Protein AF-A0AAN5I7K5-F1 (afdb_monomer_lite)

pLDDT: mean 78.21, std 16.62, range [41.91, 95.44]

Foldseek 3Di:
DDDPDDDDDDDDDPPDDDPPVPPLVVQQDEDPQFDDWDDDPPGTGGDHLVVCVVVDVVSVCVPPNPDPPD

InterPro domains:
  IPR000210 BTB/POZ domain [PF00651] (29-69)
  IPR000210 BTB/POZ domain [PS50097] (34-70)
  IPR011333 SKP1/BTB/POZ domain superfamily [G3DSA:3.30.710.10] (13-70)
  IPR011333 SKP1/BTB/POZ domain superfamily [SSF54695] (24-69)

Structure (mmCIF, N/CA/C/O backbone):
data_AF-A0AAN5I7K5-F1
#
_entry.id   AF-A0AAN5I7K5-F1
#
loop_
_atom_site.group_PDB
_atom_site.id
_atom_site.type_symbol
_atom_site.label_atom_id
_atom_site.label_alt_id
_atom_site.label_comp_id
_atom_site.label_asym_id
_atom_site.label_entity_id
_atom_site.label_seq_id
_atom_site.pdbx_PDB_ins_code
_atom_site.Cartn_x
_atom_site.Cartn_y
_atom_site.Cartn_z
_atom_site.occupancy
_atom_site.B_iso_or_equiv
_atom_site.auth_seq_id
_atom_site.auth_comp_id
_atom_site.auth_asym_id
_atom_site.auth_atom_id
_atom_site.pdbx_PDB_model_num
ATOM 1 N N . ILE A 1 1 ? 9.802 -40.781 14.486 1.00 47.06 1 ILE A N 1
ATOM 2 C CA . ILE A 1 1 ? 10.668 -39.584 14.380 1.00 47.06 1 ILE A CA 1
ATOM 3 C C . ILE A 1 1 ? 9.791 -38.414 14.791 1.00 47.06 1 ILE A C 1
ATOM 5 O O . ILE A 1 1 ? 8.701 -38.283 14.255 1.00 47.06 1 ILE A O 1
ATOM 9 N N . ILE A 1 2 ? 10.180 -37.738 15.868 1.00 55.69 2 ILE A N 1
ATOM 10 C CA . ILE A 1 2 ? 9.409 -36.753 16.640 1.00 55.69 2 ILE A CA 1
ATOM 11 C C . ILE A 1 2 ? 10.091 -35.397 16.383 1.00 55.69 2 ILE A C 1
ATOM 13 O O . ILE A 1 2 ? 11.319 -35.384 16.319 1.00 55.69 2 ILE A O 1
ATOM 17 N N . ASN A 1 3 ? 9.318 -34.307 16.286 1.00 57.53 3 ASN A N 1
ATOM 18 C CA . ASN A 1 3 ? 9.741 -32.897 16.136 1.00 57.53 3 ASN A CA 1
ATOM 19 C C . ASN A 1 3 ? 10.048 -32.413 14.706 1.00 57.53 3 ASN A C 1
ATOM 21 O O . ASN A 1 3 ? 11.200 -32.171 14.361 1.00 57.53 3 ASN A O 1
ATOM 25 N N . ASP A 1 4 ? 8.999 -32.191 13.910 1.00 70.44 4 ASP A N 1
ATOM 26 C CA . ASP A 1 4 ? 9.087 -31.524 12.602 1.00 70.44 4 ASP A CA 1
ATOM 27 C C . ASP A 1 4 ? 8.807 -30.014 12.729 1.00 70.44 4 ASP A C 1
ATOM 29 O O . ASP A 1 4 ? 7.806 -29.497 12.236 1.00 70.44 4 ASP A O 1
ATOM 33 N N . THR A 1 5 ? 9.655 -29.302 13.477 1.00 67.31 5 THR A N 1
ATOM 34 C CA . THR A 1 5 ? 9.565 -27.838 13.585 1.00 67.31 5 THR A CA 1
ATOM 35 C C . THR A 1 5 ? 10.718 -27.208 12.823 1.00 67.31 5 THR A C 1
ATOM 37 O O . THR A 1 5 ? 11.873 -27.299 13.237 1.00 67.31 5 THR A O 1
ATOM 40 N N . PHE A 1 6 ? 10.392 -26.542 11.716 1.00 68.69 6 PHE A N 1
ATOM 41 C CA . PHE A 1 6 ? 11.334 -25.750 10.937 1.00 68.69 6 PHE A CA 1
ATOM 42 C C . PHE A 1 6 ? 11.231 -24.279 11.346 1.00 68.69 6 PHE A C 1
ATOM 44 O O . PHE A 1 6 ? 10.235 -23.611 11.066 1.00 68.69 6 PHE A O 1
ATOM 51 N N . THR A 1 7 ? 12.260 -23.778 12.025 1.00 52.34 7 THR A N 1
ATOM 52 C CA . THR A 1 7 ? 12.357 -22.371 12.429 1.00 52.34 7 THR A CA 1
ATOM 53 C C . THR A 1 7 ? 13.314 -21.656 11.491 1.00 52.34 7 THR A C 1
ATOM 55 O O . THR A 1 7 ? 14.480 -22.037 11.389 1.00 52.34 7 THR A O 1
ATOM 58 N N . VAL A 1 8 ? 12.835 -20.605 10.825 1.00 56.09 8 VAL A N 1
ATOM 59 C CA . VAL A 1 8 ? 13.685 -19.714 10.030 1.00 56.09 8 VAL A CA 1
ATOM 60 C C . VAL A 1 8 ? 13.865 -18.411 10.782 1.00 56.09 8 VAL A C 1
ATOM 62 O O . VAL A 1 8 ? 12.895 -17.722 11.089 1.00 56.09 8 VAL A O 1
ATOM 65 N N . GLU A 1 9 ? 15.117 -18.081 11.067 1.00 61.53 9 GLU A N 1
ATOM 66 C CA . GLU A 1 9 ? 15.503 -16.841 11.722 1.00 61.53 9 GLU A CA 1
ATOM 67 C C . GLU A 1 9 ? 16.295 -15.978 10.739 1.00 61.53 9 GLU A C 1
ATOM 69 O O . GLU A 1 9 ? 17.304 -16.410 10.178 1.00 61.53 9 GLU A O 1
ATOM 74 N N . PHE A 1 10 ? 15.832 -14.748 10.521 1.00 53.25 10 PHE A N 1
ATOM 75 C CA . PHE A 1 10 ? 16.507 -13.778 9.666 1.00 53.25 10 PHE A CA 1
ATOM 76 C C . PHE A 1 10 ? 17.039 -12.643 10.534 1.00 53.25 10 PHE A C 1
ATOM 78 O O . PHE A 1 10 ? 16.276 -11.915 11.167 1.00 53.25 10 PHE A O 1
ATOM 85 N N . HIS A 1 11 ? 18.355 -12.457 10.523 1.00 51.62 11 HIS A N 1
ATOM 86 C CA . HIS A 1 11 ? 18.997 -11.331 11.186 1.00 51.62 11 HIS A CA 1
ATOM 87 C C . HIS A 1 11 ? 19.125 -10.166 10.206 1.00 51.62 11 HIS A C 1
ATOM 89 O O . HIS A 1 11 ? 20.100 -10.052 9.464 1.00 51.62 11 HIS A O 1
ATOM 95 N N . LEU A 1 12 ? 18.116 -9.295 10.190 1.00 56.62 12 LEU A N 1
ATOM 96 C CA . LEU A 1 12 ? 18.138 -8.070 9.396 1.00 56.62 12 LEU A CA 1
ATOM 97 C C . LEU A 1 12 ? 18.886 -6.980 10.160 1.00 56.62 12 LEU A C 1
ATOM 99 O O . LEU A 1 12 ? 18.383 -6.412 11.128 1.00 56.62 12 LEU A O 1
ATOM 103 N N . ARG A 1 13 ? 20.098 -6.662 9.705 1.00 57.91 13 ARG A N 1
ATOM 104 C CA . ARG A 1 13 ? 20.843 -5.499 10.184 1.00 57.91 13 ARG A CA 1
ATOM 105 C C . ARG A 1 13 ? 20.699 -4.384 9.16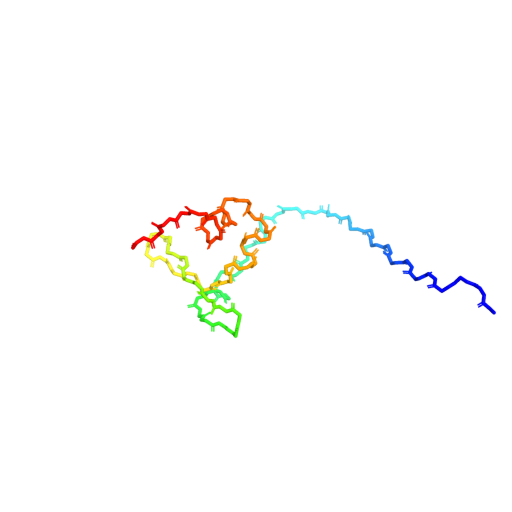0 1.00 57.91 13 ARG A C 1
ATOM 107 O O . ARG A 1 13 ? 21.343 -4.415 8.118 1.00 57.91 13 ARG A O 1
ATOM 114 N N . ILE A 1 14 ? 19.837 -3.414 9.447 1.00 65.88 14 ILE A N 1
ATOM 115 C CA . ILE A 1 14 ? 19.682 -2.222 8.609 1.00 65.88 14 ILE A CA 1
ATOM 116 C C . ILE A 1 14 ? 20.933 -1.363 8.818 1.00 65.88 14 ILE A C 1
ATOM 118 O O . ILE A 1 14 ? 21.126 -0.785 9.885 1.00 65.88 14 ILE A O 1
ATOM 122 N N . ILE A 1 15 ? 21.824 -1.355 7.826 1.00 74.44 15 ILE A N 1
ATOM 123 C CA . ILE A 1 15 ? 23.134 -0.683 7.903 1.00 74.44 15 ILE A CA 1
ATOM 124 C C . ILE A 1 15 ? 22.998 0.812 7.576 1.00 74.44 15 ILE A C 1
ATOM 126 O O . ILE A 1 15 ? 23.800 1.625 8.027 1.00 74.44 15 ILE A O 1
ATOM 130 N N . ASN A 1 16 ? 21.975 1.179 6.803 1.00 58.56 16 ASN A N 1
ATOM 131 C CA . ASN A 1 16 ? 21.755 2.532 6.320 1.00 58.56 16 ASN A CA 1
ATOM 132 C C . ASN A 1 16 ? 20.268 2.697 5.926 1.00 58.56 16 ASN A C 1
ATOM 134 O O . ASN A 1 16 ? 19.671 1.775 5.368 1.00 58.56 16 ASN A O 1
ATOM 138 N N . SER A 1 17 ? 19.669 3.840 6.266 1.00 59.41 17 SER A N 1
ATOM 139 C CA . SER A 1 17 ? 18.296 4.237 5.913 1.00 59.41 17 SER A CA 1
ATOM 140 C C . SER A 1 17 ? 18.286 5.541 5.113 1.00 59.41 17 SER A C 1
ATOM 142 O O . SER A 1 17 ? 17.398 6.384 5.257 1.00 59.41 17 SER A O 1
ATOM 144 N N . GLU A 1 18 ? 19.293 5.741 4.267 1.00 63.50 18 GLU A N 1
ATOM 145 C CA . GLU A 1 18 ? 19.208 6.719 3.197 1.00 63.50 18 GLU A CA 1
ATOM 146 C C . GLU A 1 18 ? 17.926 6.435 2.433 1.00 63.50 18 GLU A C 1
ATOM 148 O O . GLU A 1 18 ? 17.558 5.278 2.207 1.00 63.50 18 GLU A O 1
ATOM 153 N N . ARG A 1 19 ? 17.199 7.507 2.106 1.00 53.06 19 ARG A N 1
ATOM 154 C CA . ARG A 1 19 ? 16.014 7.412 1.267 1.00 53.06 19 ARG A CA 1
ATOM 155 C C . ARG A 1 19 ? 16.483 6.784 -0.034 1.00 53.06 19 ARG A C 1
ATOM 157 O O . ARG A 1 19 ? 16.991 7.485 -0.905 1.00 53.06 19 ARG A O 1
ATOM 164 N N . SER A 1 20 ? 16.332 5.468 -0.157 1.00 53.81 20 SER A N 1
ATOM 165 C CA . SER A 1 20 ? 16.255 4.847 -1.460 1.00 53.81 20 SER A CA 1
ATOM 166 C C . SER A 1 20 ? 15.156 5.640 -2.133 1.00 53.81 20 SER A C 1
ATOM 168 O O . SER A 1 20 ? 14.027 5.688 -1.632 1.00 53.81 20 SER A O 1
ATOM 170 N N . ILE A 1 21 ? 15.528 6.406 -3.154 1.00 54.44 21 ILE A N 1
ATOM 171 C CA . ILE A 1 21 ? 14.558 7.023 -4.035 1.00 54.44 21 ILE A CA 1
ATOM 172 C C . ILE A 1 21 ? 13.924 5.809 -4.696 1.00 54.44 21 ILE A C 1
ATOM 174 O O . ILE A 1 21 ? 14.440 5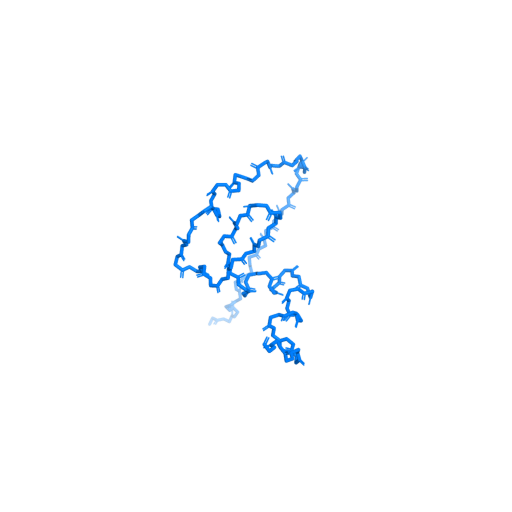.291 -5.681 1.00 54.44 21 ILE A O 1
ATOM 178 N N . VAL A 1 22 ? 12.915 5.242 -4.033 1.00 60.03 22 VAL A N 1
ATOM 179 C CA . VAL A 1 22 ? 12.073 4.202 -4.596 1.00 60.03 22 VAL A CA 1
ATOM 180 C C . VAL A 1 22 ? 11.612 4.813 -5.896 1.00 60.03 22 VAL A C 1
ATOM 182 O O . VAL A 1 22 ? 11.014 5.889 -5.876 1.00 60.03 22 VAL A O 1
ATOM 185 N N . ASP A 1 23 ? 11.996 4.197 -7.009 1.00 65.62 23 ASP A N 1
ATOM 186 C CA . ASP A 1 23 ? 11.544 4.638 -8.312 1.00 65.62 23 ASP A CA 1
ATOM 187 C C . ASP A 1 23 ? 10.021 4.510 -8.319 1.00 65.62 23 ASP A C 1
ATOM 189 O O . ASP A 1 23 ? 9.464 3.430 -8.516 1.00 65.62 23 ASP A O 1
ATOM 193 N N . LEU A 1 24 ? 9.344 5.623 -8.034 1.00 68.38 24 LEU A N 1
ATOM 194 C CA . LEU A 1 24 ? 7.890 5.700 -8.022 1.00 68.38 24 LEU A CA 1
ATOM 195 C C . LEU A 1 24 ? 7.323 5.457 -9.426 1.00 68.38 24 LEU A C 1
ATOM 197 O O . LEU A 1 24 ? 6.125 5.205 -9.552 1.00 68.38 24 LEU A O 1
ATOM 201 N N . GLY A 1 25 ? 8.172 5.450 -10.464 1.00 76.94 25 GLY A N 1
ATOM 202 C CA . GLY A 1 25 ? 7.836 5.017 -11.812 1.00 76.94 25 GLY A CA 1
ATOM 203 C C . GLY A 1 25 ? 7.224 3.619 -11.853 1.00 76.94 25 GLY A C 1
ATOM 204 O O . GLY A 1 25 ? 6.334 3.384 -12.670 1.00 76.94 25 GLY A O 1
ATOM 205 N N . VAL A 1 26 ? 7.568 2.728 -10.916 1.00 82.56 26 VAL A N 1
ATOM 206 C CA . VAL A 1 26 ? 6.935 1.400 -10.804 1.00 82.56 26 VAL A CA 1
ATOM 207 C C . VAL A 1 26 ? 5.426 1.469 -10.521 1.00 82.56 26 VAL A C 1
ATOM 209 O O . VAL A 1 26 ? 4.698 0.538 -10.853 1.00 82.56 26 VAL A O 1
ATOM 212 N N . PHE A 1 27 ? 4.942 2.577 -9.953 1.00 88.94 27 PHE A N 1
ATOM 213 C CA . PHE A 1 27 ? 3.525 2.818 -9.667 1.00 88.94 27 PHE A CA 1
ATOM 214 C C . PHE A 1 27 ? 2.853 3.731 -10.699 1.00 88.94 27 PHE A C 1
ATOM 216 O O . PHE A 1 27 ? 1.673 4.041 -10.562 1.00 88.94 27 PHE A O 1
ATOM 223 N N . SER A 1 28 ? 3.568 4.183 -11.733 1.00 89.50 28 SER A N 1
ATOM 224 C CA . SER A 1 28 ? 3.003 5.069 -12.763 1.00 89.50 28 SER A CA 1
ATOM 225 C C . SER A 1 28 ? 2.006 4.366 -13.693 1.00 89.50 28 SER A C 1
ATOM 227 O O . SER A 1 28 ? 1.198 5.027 -14.345 1.00 89.50 28 SER A O 1
ATOM 229 N N . ALA A 1 29 ? 2.033 3.032 -13.727 1.00 91.38 29 ALA A N 1
ATOM 230 C CA . ALA A 1 29 ? 1.153 2.192 -14.524 1.00 91.38 29 ALA A CA 1
ATOM 231 C C . ALA A 1 29 ? 0.534 1.079 -13.660 1.00 91.38 29 ALA A C 1
ATOM 233 O O . ALA A 1 29 ? 1.153 0.637 -12.689 1.00 91.38 29 ALA A O 1
ATOM 234 N N . PRO A 1 30 ? -0.678 0.604 -13.996 1.00 93.69 30 PRO A N 1
ATOM 235 C CA . PRO A 1 30 ? -1.293 -0.513 -13.296 1.00 93.69 30 PRO A CA 1
ATOM 236 C C . PRO A 1 30 ? -0.510 -1.809 -13.520 1.00 93.69 30 PRO A C 1
ATOM 238 O O . PRO A 1 30 ? -0.006 -2.074 -14.610 1.00 93.69 30 PRO A O 1
ATOM 241 N N . ASN A 1 31 ? -0.477 -2.641 -12.486 1.00 90.06 31 ASN A N 1
ATOM 242 C CA . ASN A 1 31 ? -0.048 -4.036 -12.544 1.00 90.06 31 ASN A CA 1
ATOM 243 C C . ASN A 1 31 ? -1.190 -4.965 -12.099 1.00 90.06 31 ASN A C 1
ATOM 245 O O . ASN A 1 31 ? -2.251 -4.495 -11.687 1.00 90.06 31 ASN A O 1
ATOM 249 N N . ASP A 1 32 ? -0.949 -6.275 -12.124 1.00 93.94 32 ASP A N 1
ATOM 250 C CA . ASP A 1 32 ? -1.958 -7.301 -11.815 1.00 93.94 32 ASP A CA 1
ATOM 251 C C . ASP A 1 32 ? -2.563 -7.191 -10.404 1.00 93.94 32 ASP A C 1
ATOM 253 O O . ASP A 1 32 ? -3.659 -7.689 -10.160 1.00 93.94 32 ASP A O 1
ATOM 257 N N . MET A 1 33 ? -1.872 -6.535 -9.466 1.00 92.06 33 MET A N 1
ATOM 258 C CA . MET A 1 33 ? -2.335 -6.338 -8.087 1.00 92.06 33 MET A CA 1
ATOM 259 C C . MET A 1 33 ? -2.881 -4.925 -7.834 1.00 92.06 33 MET A C 1
ATOM 261 O O . MET A 1 33 ? -3.317 -4.617 -6.725 1.00 92.06 33 MET A O 1
ATOM 265 N N . SER A 1 34 ? -2.851 -4.043 -8.833 1.00 93.75 34 SER A N 1
ATOM 266 C CA . SER A 1 34 ? -3.315 -2.664 -8.699 1.00 93.75 34 SER A CA 1
ATOM 267 C C . SER A 1 34 ? -4.838 -2.602 -8.750 1.00 93.75 34 SER A C 1
ATOM 269 O O . SER A 1 34 ? -5.449 -2.947 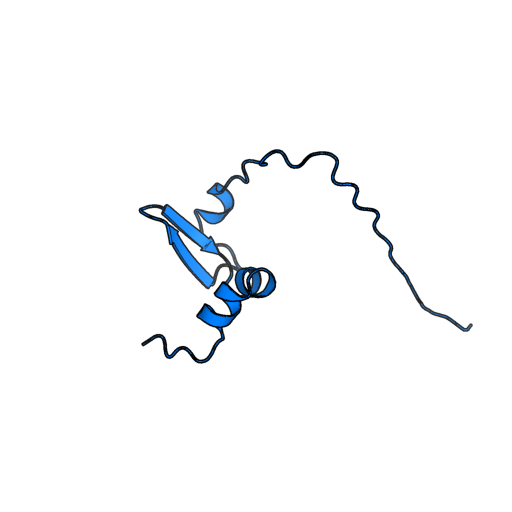-9.758 1.00 93.75 34 SER A O 1
ATOM 271 N N . ASN A 1 35 ? -5.461 -2.110 -7.680 1.00 95.19 35 ASN A N 1
ATOM 272 C CA . ASN A 1 35 ? -6.921 -1.999 -7.565 1.00 95.19 35 ASN A CA 1
ATOM 273 C C . ASN A 1 35 ? -7.392 -0.638 -7.022 1.00 95.19 35 ASN A C 1
ATOM 275 O O . ASN A 1 35 ? -8.591 -0.422 -6.824 1.00 95.19 35 ASN A O 1
ATOM 279 N N . VAL A 1 36 ? -6.466 0.297 -6.798 1.00 94.44 36 VAL A N 1
ATOM 280 C CA . VAL A 1 36 ? -6.765 1.692 -6.469 1.00 94.44 36 VAL A CA 1
ATOM 281 C C . VAL A 1 36 ? -5.709 2.624 -7.053 1.00 94.44 36 VAL A C 1
ATOM 283 O O . VAL A 1 36 ? -4.554 2.245 -7.249 1.00 94.44 36 VAL A O 1
ATOM 286 N N . ILE A 1 37 ? -6.120 3.860 -7.330 1.00 94.62 37 ILE A N 1
ATOM 287 C CA . ILE A 1 37 ? -5.222 4.943 -7.723 1.00 94.62 37 ILE A CA 1
ATOM 288 C C . ILE A 1 37 ? -5.168 5.943 -6.574 1.00 94.62 37 ILE A C 1
ATOM 290 O O . ILE A 1 37 ? -6.186 6.539 -6.222 1.00 94.62 37 ILE A O 1
ATOM 294 N N . LEU A 1 38 ? -3.981 6.155 -6.012 1.00 91.81 38 LEU A N 1
ATOM 295 C CA . LEU A 1 38 ? -3.732 7.278 -5.117 1.00 91.81 38 LEU A CA 1
ATOM 296 C C . LEU A 1 38 ? -3.368 8.502 -5.949 1.00 91.81 38 LEU A C 1
ATOM 298 O O . LEU A 1 38 ? -2.395 8.486 -6.701 1.00 91.81 38 LEU A O 1
ATOM 302 N N . LYS A 1 39 ? -4.150 9.570 -5.804 1.00 91.50 39 LYS A N 1
ATOM 303 C CA . LYS A 1 39 ? -3.867 10.862 -6.427 1.00 91.50 39 LYS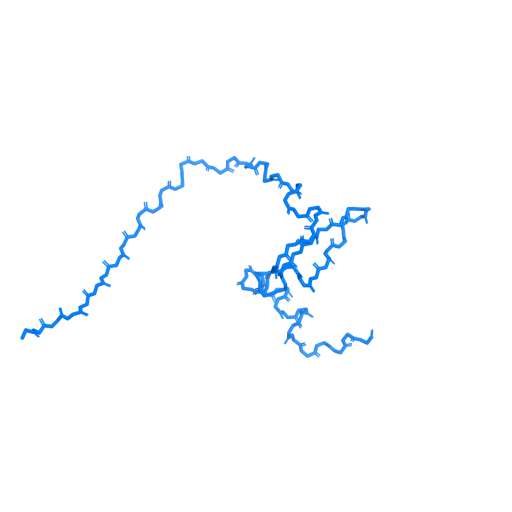 A CA 1
ATOM 304 C C . LYS A 1 39 ? -3.169 11.772 -5.418 1.00 91.50 39 LYS A C 1
ATOM 306 O O . LYS A 1 39 ? -3.730 12.045 -4.358 1.00 91.50 39 LYS A O 1
ATOM 311 N N . ILE A 1 40 ? -1.976 12.257 -5.753 1.00 85.44 40 ILE A N 1
ATOM 312 C CA . ILE A 1 40 ? -1.187 13.178 -4.924 1.00 85.44 40 ILE A CA 1
ATOM 313 C C . ILE A 1 40 ? -0.865 14.403 -5.780 1.00 85.44 40 ILE A C 1
ATOM 315 O O . ILE A 1 40 ? -0.003 14.361 -6.650 1.00 85.44 40 ILE A O 1
ATOM 319 N N . GLY A 1 41 ? -1.607 15.495 -5.580 1.00 88.75 41 GLY A N 1
ATOM 320 C CA . GLY A 1 41 ? -1.552 16.629 -6.505 1.00 88.75 41 GLY A CA 1
ATOM 321 C C . GLY A 1 41 ? -1.962 16.201 -7.920 1.00 88.75 41 GLY A C 1
ATOM 322 O O . GLY A 1 41 ? -3.066 15.688 -8.107 1.00 88.75 41 GLY A O 1
ATOM 323 N N . GLU A 1 42 ? -1.073 16.389 -8.897 1.00 88.75 42 GLU A N 1
ATOM 324 C CA . GLU A 1 42 ? -1.264 15.936 -10.286 1.00 88.75 42 GLU A CA 1
ATOM 325 C C . GLU A 1 42 ? -0.750 14.509 -10.540 1.00 88.75 42 GLU A C 1
ATOM 327 O O . GLU A 1 42 ? -1.060 13.911 -11.572 1.00 88.75 42 GLU A O 1
ATOM 332 N N . GLU A 1 43 ? -0.002 13.931 -9.599 1.00 86.25 43 GLU A N 1
ATOM 333 C CA . GLU A 1 43 ? 0.552 12.588 -9.736 1.00 86.25 43 GLU A CA 1
ATOM 334 C C . GLU A 1 43 ? -0.488 11.515 -9.403 1.00 86.25 43 GLU A C 1
ATOM 336 O O . GLU A 1 43 ? -1.379 11.695 -8.563 1.00 86.25 43 GLU A O 1
ATOM 341 N N . ARG A 1 44 ? -0.369 10.370 -10.078 1.00 91.56 44 ARG A N 1
ATOM 342 C CA . ARG A 1 44 ? -1.233 9.201 -9.900 1.00 91.56 44 ARG A CA 1
ATOM 343 C C . ARG A 1 44 ? -0.367 7.974 -9.674 1.00 91.56 44 ARG A C 1
ATOM 345 O O . ARG A 1 44 ? 0.504 7.688 -10.488 1.00 91.56 44 ARG A O 1
ATOM 352 N N . LEU A 1 45 ? -0.637 7.257 -8.590 1.00 92.25 45 LEU A N 1
ATOM 353 C CA . LEU A 1 45 ? 0.060 6.030 -8.223 1.00 92.25 45 LEU A CA 1
ATOM 354 C C . LEU A 1 45 ? -0.927 4.864 -8.231 1.00 92.25 45 LEU A C 1
ATOM 356 O O . LEU A 1 45 ? -1.906 4.868 -7.484 1.00 92.25 45 LEU A O 1
ATOM 360 N N . HIS A 1 46 ? -0.666 3.867 -9.065 1.00 94.69 46 HIS A N 1
ATOM 361 C CA . HIS A 1 46 ? -1.403 2.613 -9.135 1.00 94.69 46 HIS A CA 1
ATOM 362 C C . HIS A 1 46 ? -0.885 1.653 -8.060 1.00 94.69 46 HIS A C 1
ATOM 364 O O . HIS A 1 46 ? 0.284 1.269 -8.070 1.00 94.69 46 HIS A O 1
ATOM 370 N N . VAL A 1 47 ? -1.740 1.298 -7.101 1.00 92.88 47 VAL A N 1
ATOM 371 C CA . VAL A 1 47 ? -1.355 0.536 -5.901 1.00 92.88 47 VAL A CA 1
ATOM 372 C C . VAL A 1 47 ? -2.449 -0.455 -5.479 1.00 92.88 47 VAL A C 1
ATOM 374 O O . VAL A 1 47 ? -3.557 -0.452 -6.020 1.00 92.88 47 VAL A O 1
ATOM 377 N N . SER A 1 48 ? -2.134 -1.320 -4.508 1.00 94.94 48 SER A N 1
ATOM 378 C CA . SER A 1 48 ? -3.077 -2.264 -3.886 1.00 94.94 48 SER A CA 1
ATOM 379 C C . SER A 1 48 ? -3.641 -1.696 -2.578 1.00 94.94 48 SER A C 1
ATOM 381 O O . SER A 1 48 ? -2.881 -1.302 -1.686 1.00 94.94 48 SER A O 1
ATOM 383 N N . LYS A 1 49 ? -4.970 -1.704 -2.428 1.00 94.25 49 LYS A N 1
ATOM 384 C CA . LYS A 1 49 ? -5.670 -1.349 -1.179 1.00 94.25 49 LYS A CA 1
ATOM 385 C C . LYS A 1 49 ? -5.241 -2.244 -0.024 1.00 94.25 49 LYS A C 1
ATOM 387 O O . LYS A 1 49 ? -5.006 -1.757 1.078 1.00 94.25 49 LYS A O 1
ATOM 392 N N . GLU A 1 50 ? -5.129 -3.542 -0.278 1.00 94.50 50 GLU A N 1
ATOM 393 C CA . GLU A 1 50 ? -4.767 -4.564 0.700 1.00 94.50 50 GLU A CA 1
ATOM 394 C C . GLU A 1 50 ? -3.358 -4.313 1.225 1.00 94.50 50 GLU A C 1
ATOM 396 O O . GLU A 1 50 ? -3.149 -4.292 2.437 1.00 94.50 50 GLU A O 1
ATOM 401 N N . PHE A 1 51 ? -2.407 -4.042 0.328 1.00 92.94 51 PHE A N 1
ATOM 402 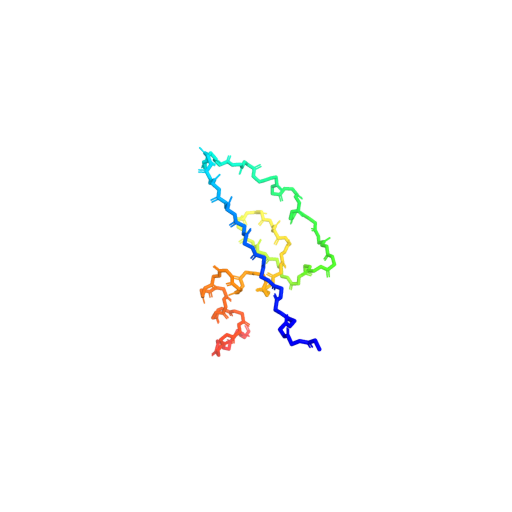C CA . PHE A 1 51 ? -1.030 -3.741 0.711 1.00 92.94 51 PHE A CA 1
ATOM 403 C C . PHE A 1 51 ? -0.948 -2.490 1.594 1.00 92.94 51 PHE A C 1
ATOM 405 O O . PHE A 1 51 ? -0.320 -2.506 2.655 1.00 92.94 51 PHE A O 1
ATOM 412 N N . LEU A 1 52 ? -1.644 -1.416 1.212 1.00 93.38 52 LEU A N 1
ATOM 413 C CA . LEU A 1 52 ? -1.705 -0.197 2.018 1.00 93.38 52 LEU A CA 1
ATOM 414 C C . LEU A 1 52 ? -2.371 -0.431 3.378 1.00 93.38 52 LEU A C 1
ATOM 416 O O . LEU A 1 52 ? -1.895 0.084 4.386 1.00 93.38 52 LEU A O 1
ATOM 420 N N . ALA A 1 53 ? -3.442 -1.220 3.430 1.00 93.50 53 ALA A N 1
ATOM 421 C CA . ALA A 1 53 ? -4.154 -1.531 4.664 1.00 93.50 53 ALA A CA 1
ATOM 422 C C . ALA A 1 53 ? -3.341 -2.406 5.629 1.00 93.50 53 ALA A C 1
ATOM 424 O O . ALA A 1 53 ? -3.430 -2.220 6.844 1.00 93.50 53 ALA A O 1
ATOM 425 N N . VAL A 1 54 ? -2.528 -3.335 5.119 1.00 95.44 54 VAL A N 1
ATOM 426 C CA . VAL A 1 54 ? -1.619 -4.147 5.946 1.00 95.44 54 VAL A CA 1
ATOM 427 C C . VAL A 1 54 ? -0.604 -3.261 6.669 1.00 95.44 54 VAL A C 1
ATOM 429 O O . VAL A 1 54 ? -0.313 -3.494 7.841 1.00 95.44 54 VAL A O 1
ATOM 432 N N . HIS A 1 55 ? -0.099 -2.225 5.998 1.00 93.56 55 HIS A N 1
ATOM 433 C CA . HIS A 1 55 ? 0.977 -1.380 6.522 1.00 93.56 55 HIS A CA 1
ATOM 434 C C . HIS A 1 55 ? 0.517 -0.054 7.142 1.00 93.56 55 HIS A C 1
ATOM 436 O O . HIS A 1 55 ? 1.318 0.631 7.775 1.00 93.56 55 HIS A O 1
ATOM 442 N N . SER A 1 56 ? -0.753 0.321 6.999 1.00 90.06 56 SER A N 1
ATOM 443 C CA . SER A 1 56 ? -1.290 1.574 7.526 1.00 90.06 56 SER A CA 1
ATOM 444 C C . SER A 1 56 ? -2.696 1.372 8.091 1.00 90.06 56 SER A C 1
ATOM 446 O O . SER A 1 56 ? -3.648 1.175 7.331 1.00 90.06 56 SER A O 1
ATOM 448 N N . PRO A 1 57 ? -2.873 1.503 9.420 1.00 90.38 57 PRO A N 1
ATOM 449 C CA . PRO A 1 57 ? -4.194 1.490 10.042 1.00 90.38 57 PRO A CA 1
ATOM 450 C C . PRO A 1 57 ? -5.139 2.551 9.462 1.00 90.38 57 PRO A C 1
ATOM 452 O O . PRO A 1 57 ? -6.343 2.322 9.379 1.00 90.38 57 PRO A O 1
ATOM 455 N N . VAL A 1 58 ? -4.600 3.688 9.008 1.00 91.62 58 VAL A N 1
ATOM 456 C CA . VAL A 1 58 ? -5.376 4.742 8.341 1.00 91.62 58 VAL A CA 1
ATOM 457 C C . VAL A 1 58 ? -5.968 4.224 7.033 1.00 91.62 58 VAL A C 1
ATOM 459 O O . VAL A 1 58 ? -7.180 4.296 6.859 1.00 91.62 58 VAL A O 1
ATOM 462 N N . PHE A 1 59 ? -5.155 3.637 6.147 1.00 92.44 59 PHE A N 1
ATOM 463 C CA . PHE A 1 59 ? -5.654 3.072 4.886 1.00 92.44 59 PHE A CA 1
ATOM 464 C C . PHE A 1 59 ? -6.555 1.858 5.105 1.00 92.44 59 PHE A C 1
ATOM 466 O O . PHE A 1 59 ? -7.542 1.696 4.394 1.00 92.44 59 PHE A O 1
ATOM 473 N N . LYS A 1 60 ? -6.278 1.039 6.125 1.00 92.62 60 LYS A N 1
ATOM 474 C CA . LYS A 1 60 ? -7.163 -0.066 6.506 1.00 92.62 60 LYS A CA 1
ATOM 475 C C . LYS A 1 60 ? -8.554 0.433 6.860 1.00 92.62 60 LYS A C 1
ATOM 477 O O . LYS A 1 60 ? -9.537 -0.112 6.375 1.00 92.62 60 LYS A O 1
ATOM 482 N N . THR A 1 61 ? -8.621 1.467 7.692 1.00 92.62 61 THR A N 1
ATOM 483 C CA . THR A 1 61 ? -9.901 2.033 8.117 1.00 92.62 61 THR A CA 1
ATOM 484 C C . THR A 1 61 ? -10.570 2.750 6.946 1.00 92.62 61 THR A C 1
ATOM 486 O O . THR A 1 61 ? -11.759 2.570 6.751 1.00 92.62 61 THR A O 1
ATOM 489 N N . LEU A 1 62 ? -9.821 3.489 6.121 1.00 90.31 62 LEU A N 1
ATOM 490 C CA . LEU A 1 62 ? -10.348 4.182 4.941 1.00 90.31 62 LEU A CA 1
ATOM 491 C C . LEU A 1 62 ? -11.006 3.227 3.933 1.00 90.31 62 LEU A C 1
ATOM 493 O O . LEU A 1 62 ? -12.095 3.515 3.461 1.00 90.31 62 LEU A O 1
ATOM 497 N N . PHE A 1 63 ? -10.354 2.109 3.600 1.00 90.50 63 PHE A N 1
ATOM 498 C CA . PHE A 1 63 ? -10.834 1.196 2.554 1.00 90.50 63 PHE A CA 1
ATOM 499 C C . PHE A 1 63 ? -11.775 0.096 3.053 1.00 90.50 63 PHE A C 1
ATOM 501 O O . PHE A 1 63 ? -12.575 -0.409 2.269 1.00 90.50 63 PHE A O 1
ATOM 508 N N . PHE A 1 64 ? -11.634 -0.324 4.312 1.00 90.62 64 PHE A N 1
ATOM 509 C CA . PHE A 1 64 ? -12.325 -1.496 4.865 1.00 90.62 64 PHE A CA 1
ATOM 510 C C . PHE A 1 64 ? -13.039 -1.219 6.194 1.00 90.62 64 PHE A C 1
ATOM 512 O O . PHE A 1 64 ? -13.580 -2.144 6.796 1.00 90.62 64 PHE A O 1
ATOM 519 N N . GLY A 1 65 ? -12.997 0.015 6.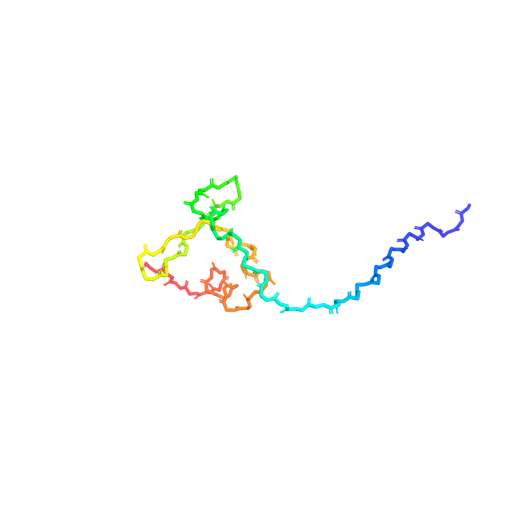694 1.00 87.56 65 GLY A N 1
ATOM 520 C CA . GLY A 1 65 ? -13.842 0.443 7.804 1.00 87.56 65 GLY A CA 1
ATOM 521 C C . GLY A 1 65 ? -15.247 0.788 7.319 1.00 87.56 65 GLY A C 1
ATOM 522 O O . GLY A 1 65 ? -15.477 0.976 6.127 1.00 87.56 65 GLY A O 1
ATOM 523 N N . ASP A 1 66 ? -16.180 0.933 8.259 1.00 79.69 66 ASP A N 1
ATOM 524 C CA . ASP A 1 66 ? -17.576 1.299 7.986 1.00 79.69 66 ASP A CA 1
ATOM 525 C C . ASP A 1 66 ? -17.743 2.790 7.635 1.00 79.69 66 ASP A C 1
ATOM 527 O O . ASP A 1 66 ? -18.661 3.474 8.099 1.00 79.69 66 ASP A O 1
ATOM 531 N N . PHE A 1 67 ? -16.845 3.335 6.819 1.00 67.25 67 PHE A N 1
ATOM 532 C CA . PHE A 1 67 ? -17.096 4.602 6.157 1.00 67.25 67 PHE A CA 1
ATOM 533 C C . PHE A 1 67 ? -17.971 4.305 4.946 1.00 67.25 67 PHE A C 1
ATOM 535 O O . PHE A 1 67 ? -17.549 3.643 4.002 1.00 67.25 67 PHE A O 1
ATOM 542 N N . ALA A 1 68 ? -19.211 4.790 4.970 1.00 56.94 68 ALA A N 1
ATOM 543 C CA . ALA A 1 68 ? -20.027 4.861 3.768 1.00 56.94 68 ALA A CA 1
ATOM 544 C C . ALA A 1 68 ? -19.390 5.885 2.814 1.00 56.94 68 ALA A C 1
ATOM 546 O O . ALA A 1 68 ? -19.788 7.050 2.792 1.00 56.94 68 ALA A O 1
ATOM 547 N N . GLU A 1 69 ? -18.363 5.474 2.073 1.00 53.78 69 GLU A N 1
ATOM 548 C CA . GLU A 1 69 ? -17.869 6.220 0.920 1.00 53.78 69 GLU A CA 1
ATOM 549 C C . GLU A 1 69 ? -18.984 6.150 -0.139 1.00 53.78 69 GLU A C 1
ATOM 551 O O . GLU A 1 69 ? -19.182 5.126 -0.793 1.00 53.78 69 GLU A O 1
ATOM 556 N N . LYS A 1 70 ? -19.827 7.192 -0.163 1.00 41.91 70 LYS A N 1
ATOM 557 C CA . LYS A 1 70 ? -20.908 7.384 -1.139 1.00 41.91 70 LYS A CA 1
ATOM 558 C C . LYS A 1 70 ? -20.371 7.888 -2.468 1.00 41.91 70 LYS A C 1
ATOM 560 O O . LYS A 1 70 ? -19.448 8.731 -2.432 1.00 41.91 70 LYS A O 1
#

Sequence (70 aa):
IINDTFTVEFHLRIINSERSIVDLGVFSAPNDMSNVILKIGEERLHVSKEFLAVHSPVFKTLFFGDFAEK

Secondary structure (DSSP, 8-state):
-----------------------GGGGSS--TT--EEEEETTEEEEE-HHHHHHH-HHHHHHHHSS----

Organism: NCBI:txid1317129

Radius of gyration: 18.25 Å; chains: 1; bounding box: 44×56×31 Å